Protein AF-A0A6G1RS51-F1 (afdb_monomer_lite)

Sequence (125 aa):
VELLFSQGLIKVLFATETFSMGVNTPARTVVFDSIHKHDGSSFRPLLPSEYVQMSGRAGRRGLDTTGTVIILCRGAEPPLDELHRVVMGTPPPLQSQFRLTYPMILNLLRAPGPRVEDVMRASFG

Structure (mmCIF, N/CA/C/O backbone):
data_AF-A0A6G1RS51-F1
#
_entry.id   AF-A0A6G1RS51-F1
#
loop_
_atom_site.group_PDB
_atom_site.id
_atom_site.type_symbol
_atom_site.label_atom_id
_atom_site.label_alt_id
_atom_site.label_comp_id
_atom_site.label_asym_id
_atom_site.label_entity_id
_atom_site.label_seq_id
_atom_site.pdbx_PDB_ins_code
_atom_site.Cartn_x
_atom_site.Cartn_y
_atom_site.Cartn_z
_atom_site.occupancy
_atom_site.B_iso_or_equiv
_atom_site.auth_seq_id
_atom_site.auth_comp_id
_atom_site.auth_asym_id
_atom_site.auth_atom_id
_atom_site.pdbx_PDB_model_num
ATOM 1 N N . VAL A 1 1 ? -13.173 14.733 0.373 1.00 85.00 1 VAL A N 1
ATOM 2 C CA . VAL A 1 1 ? -13.634 13.321 0.385 1.00 85.00 1 VAL A CA 1
ATOM 3 C C . VAL A 1 1 ? -13.100 12.574 1.601 1.00 85.00 1 VAL A C 1
ATOM 5 O O . VAL A 1 1 ? -13.901 12.032 2.347 1.00 85.00 1 VAL A O 1
ATOM 8 N N . GLU A 1 2 ? -11.790 12.609 1.858 1.00 84.56 2 GLU A N 1
ATOM 9 C CA . GLU A 1 2 ? -11.141 11.856 2.951 1.00 84.56 2 GLU A CA 1
ATOM 10 C C . GLU A 1 2 ? -11.738 12.126 4.340 1.00 84.56 2 GLU A C 1
ATOM 12 O O . GLU A 1 2 ? -12.042 11.187 5.067 1.00 84.56 2 GLU A O 1
ATOM 17 N N . LEU A 1 3 ? -11.994 13.399 4.670 1.00 87.19 3 LEU A N 1
ATOM 18 C CA . LEU A 1 3 ? -12.615 13.798 5.939 1.00 87.19 3 LEU A CA 1
ATOM 19 C C . LEU A 1 3 ? -14.022 13.204 6.126 1.00 87.19 3 LEU A C 1
ATOM 21 O O . LEU A 1 3 ? -14.375 12.750 7.206 1.00 87.19 3 LEU A O 1
ATOM 25 N N . LEU A 1 4 ? -14.831 13.177 5.067 1.00 90.06 4 LEU A N 1
ATOM 26 C CA . LEU A 1 4 ? -16.190 12.629 5.129 1.00 90.06 4 LEU A CA 1
ATOM 27 C C . LEU A 1 4 ? -16.168 11.099 5.259 1.00 90.06 4 LEU A C 1
ATOM 29 O O . LEU A 1 4 ? -17.045 10.511 5.892 1.00 90.06 4 LEU A O 1
ATOM 33 N N . PHE A 1 5 ? -15.157 10.449 4.676 1.00 89.56 5 PHE A N 1
ATOM 34 C CA . PHE A 1 5 ? -14.934 9.016 4.835 1.00 89.56 5 PHE A CA 1
ATOM 35 C C . PHE A 1 5 ? -14.457 8.672 6.251 1.00 89.56 5 PHE A C 1
ATOM 37 O O . PHE A 1 5 ? -15.005 7.757 6.863 1.00 89.56 5 PHE A O 1
ATOM 44 N N . SER A 1 6 ? -13.522 9.441 6.822 1.00 85.62 6 SER A N 1
ATOM 45 C CA . SER A 1 6 ? -13.054 9.231 8.201 1.00 85.62 6 SER A CA 1
ATOM 46 C C . SER A 1 6 ? -14.146 9.489 9.245 1.00 85.62 6 SER A C 1
ATOM 48 O O . SER A 1 6 ? -14.218 8.778 10.244 1.00 85.62 6 SER A O 1
ATOM 50 N N . GLN A 1 7 ? -15.049 10.438 8.983 1.00 89.31 7 GLN A N 1
ATOM 51 C CA . GLN A 1 7 ? -16.254 10.677 9.789 1.00 89.31 7 GLN A CA 1
ATOM 52 C C . GLN A 1 7 ? -17.336 9.596 9.605 1.00 89.31 7 GLN A C 1
ATOM 54 O O . GLN A 1 7 ? -18.365 9.625 10.278 1.00 89.31 7 GLN A O 1
ATOM 59 N N . GLY A 1 8 ? -17.138 8.641 8.692 1.00 88.38 8 GLY A N 1
ATOM 60 C CA . GLY A 1 8 ? -18.078 7.553 8.435 1.00 88.38 8 GLY A CA 1
ATOM 61 C C . GLY A 1 8 ? -19.355 7.975 7.704 1.00 88.38 8 GLY A C 1
ATOM 62 O O . GLY A 1 8 ? -20.309 7.191 7.677 1.00 88.38 8 GLY A O 1
ATOM 63 N N . LEU A 1 9 ? -19.393 9.173 7.113 1.00 92.00 9 LEU A N 1
ATOM 64 C CA . LEU A 1 9 ? -20.516 9.660 6.302 1.00 92.00 9 LEU A CA 1
ATOM 65 C C . LEU A 1 9 ? -20.537 8.992 4.920 1.00 92.00 9 LEU A C 1
ATOM 67 O O . LEU A 1 9 ? -21.602 8.752 4.359 1.00 92.00 9 LEU A O 1
ATOM 71 N N . ILE A 1 10 ? -19.362 8.629 4.401 1.00 93.56 10 ILE A N 1
ATOM 72 C CA . ILE A 1 10 ? -19.213 7.846 3.171 1.00 93.56 10 ILE A CA 1
ATOM 73 C C . ILE A 1 10 ? -19.051 6.370 3.544 1.00 93.56 10 ILE A C 1
ATOM 75 O O . ILE A 1 10 ? -18.144 6.011 4.292 1.00 93.56 10 ILE A O 1
ATOM 79 N N . LYS A 1 11 ? -19.926 5.507 3.017 1.00 92.69 11 LYS A N 1
ATOM 80 C CA . LYS A 1 11 ? -19.886 4.053 3.268 1.00 92.69 11 LYS A CA 1
ATOM 81 C C . LYS A 1 11 ? -19.128 3.268 2.201 1.00 92.69 11 LYS A C 1
ATOM 83 O O . LYS A 1 11 ? -18.594 2.208 2.504 1.00 92.69 11 LYS A O 1
ATOM 88 N N . VAL A 1 12 ? -19.078 3.790 0.977 1.00 94.50 12 VAL A N 1
ATOM 89 C CA . VAL A 1 12 ? -18.394 3.178 -0.167 1.00 94.50 12 VAL A CA 1
ATOM 90 C C . VAL A 1 12 ? -17.526 4.238 -0.825 1.00 94.50 12 VAL A C 1
ATOM 92 O O . VAL A 1 12 ? -18.011 5.318 -1.157 1.00 94.50 12 VAL A O 1
ATOM 95 N N . LEU A 1 13 ? -16.246 3.926 -0.994 1.00 93.88 13 LEU A N 1
ATOM 96 C CA . LEU A 1 13 ? -15.267 4.790 -1.636 1.00 93.88 13 LEU A CA 1
ATOM 97 C C . LEU A 1 13 ? -14.536 3.984 -2.708 1.00 93.88 13 LEU A C 1
ATOM 99 O O . LEU A 1 13 ? -13.945 2.951 -2.406 1.00 93.88 13 LEU A O 1
ATOM 103 N N . PHE A 1 14 ? -14.559 4.482 -3.941 1.00 94.19 14 PHE A N 1
ATOM 104 C CA . PHE A 1 14 ? -13.680 4.014 -5.007 1.00 94.19 14 PHE A CA 1
ATOM 105 C C . PHE A 1 14 ? -12.432 4.890 -5.003 1.00 94.19 14 PHE A C 1
ATOM 107 O O . PHE A 1 14 ? -12.538 6.117 -5.049 1.00 94.19 14 PHE A O 1
ATOM 114 N N . ALA A 1 15 ? -11.263 4.267 -4.906 1.00 91.88 15 ALA A N 1
ATOM 115 C CA . ALA A 1 15 ? -9.997 4.972 -4.784 1.00 91.88 15 ALA A CA 1
ATOM 116 C C . ALA A 1 15 ? -8.904 4.289 -5.606 1.00 91.88 15 ALA A C 1
ATOM 118 O O . ALA A 1 15 ? -8.935 3.081 -5.834 1.00 91.88 15 ALA A O 1
ATOM 119 N N . THR A 1 16 ? -7.930 5.086 -6.036 1.00 91.06 16 THR A N 1
ATOM 120 C CA . THR A 1 16 ? -6.687 4.614 -6.648 1.00 91.06 16 THR A CA 1
ATOM 121 C C . THR A 1 16 ? -5.661 4.251 -5.574 1.00 91.06 16 THR A C 1
ATOM 123 O O . THR A 1 16 ? -5.792 4.648 -4.416 1.00 91.06 16 THR A O 1
ATOM 126 N N . GLU A 1 17 ? -4.595 3.552 -5.968 1.00 88.69 17 GLU A N 1
ATOM 127 C CA . GLU A 1 17 ? -3.495 3.117 -5.087 1.00 88.69 17 GLU A CA 1
ATOM 128 C C . GLU A 1 17 ? -2.929 4.236 -4.196 1.00 88.69 17 GLU A C 1
ATOM 130 O O . GLU A 1 17 ? -2.623 4.026 -3.026 1.00 88.69 17 GLU A O 1
ATOM 135 N N . THR A 1 18 ? -2.846 5.465 -4.703 1.00 87.19 18 THR A N 1
ATOM 136 C CA . THR A 1 18 ? -2.332 6.619 -3.949 1.00 87.19 18 THR A CA 1
ATOM 137 C C . THR A 1 18 ? -3.091 6.898 -2.649 1.00 87.19 18 THR A C 1
ATOM 139 O O . THR A 1 18 ? -2.504 7.431 -1.709 1.00 87.19 18 THR A O 1
ATOM 142 N N . PHE A 1 19 ? -4.358 6.489 -2.535 1.00 87.31 19 PHE A N 1
ATOM 143 C CA . PHE A 1 19 ? -5.133 6.664 -1.306 1.00 87.31 19 PHE A CA 1
ATOM 144 C C . PHE A 1 19 ? -4.564 5.852 -0.134 1.00 87.31 19 PHE A C 1
ATOM 146 O O . PHE A 1 19 ? -4.608 6.299 1.013 1.00 87.31 19 PHE A O 1
ATOM 153 N N . SER A 1 20 ? -3.953 4.689 -0.398 1.00 81.81 20 SER A N 1
ATOM 154 C CA . SER A 1 20 ? -3.296 3.911 0.657 1.00 81.81 20 SER A CA 1
ATOM 155 C C . SER A 1 20 ? -1.952 4.497 1.099 1.00 81.81 20 SER A C 1
ATOM 157 O O . SER A 1 20 ? -1.444 4.099 2.150 1.00 81.81 20 SER A O 1
ATOM 159 N N . MET A 1 21 ? -1.393 5.455 0.349 1.00 80.69 21 MET A N 1
ATOM 160 C CA . MET A 1 21 ? -0.040 5.998 0.529 1.00 80.69 21 MET A CA 1
ATOM 161 C C . MET A 1 21 ? 0.069 7.261 1.403 1.00 80.69 21 MET A C 1
ATOM 163 O O . MET A 1 21 ? 1.157 7.820 1.488 1.00 80.69 21 MET A O 1
ATOM 167 N N . GLY A 1 22 ? -0.986 7.733 2.076 1.00 67.12 22 GLY A N 1
ATOM 168 C CA . GLY A 1 22 ? -0.866 9.023 2.782 1.00 67.12 22 GLY A CA 1
ATOM 169 C C . GLY A 1 22 ? -1.848 9.324 3.904 1.00 67.12 22 GLY A C 1
ATOM 170 O O . GLY A 1 22 ? -1.710 10.358 4.551 1.00 67.12 22 GLY A O 1
ATOM 171 N N . VAL A 1 23 ? -2.824 8.453 4.167 1.00 71.12 23 VAL A N 1
ATOM 172 C CA . VAL A 1 23 ? -3.946 8.809 5.044 1.00 71.12 23 VAL A CA 1
ATOM 173 C C . VAL A 1 23 ? -4.229 7.698 6.049 1.00 71.12 23 VAL A C 1
ATOM 175 O O . VAL A 1 23 ? -4.216 6.511 5.722 1.00 71.12 23 VAL A O 1
ATOM 178 N N . ASN A 1 24 ? -4.479 8.074 7.305 1.00 72.25 24 ASN A N 1
ATOM 179 C CA . ASN A 1 24 ? -4.926 7.152 8.348 1.00 72.25 24 ASN A CA 1
ATOM 180 C C . ASN A 1 24 ? -6.454 6.982 8.310 1.00 72.25 24 ASN A C 1
ATOM 182 O O . ASN A 1 24 ? -7.161 7.347 9.248 1.00 72.25 24 ASN A O 1
ATOM 186 N N . THR A 1 25 ? -6.967 6.469 7.196 1.00 81.50 25 THR A N 1
ATOM 187 C CA . THR A 1 25 ? -8.397 6.222 6.957 1.00 81.50 25 THR A CA 1
ATOM 188 C C . THR A 1 25 ? -8.668 4.719 6.875 1.00 81.50 25 THR A C 1
ATOM 190 O O . THR A 1 25 ? -8.809 4.177 5.778 1.00 81.50 25 THR A O 1
ATOM 193 N N . PRO A 1 26 ? -8.715 4.005 8.018 1.00 82.75 26 PRO A N 1
ATOM 194 C CA . PRO A 1 26 ? -8.998 2.577 8.015 1.00 82.75 26 PRO A CA 1
ATOM 195 C C . PRO A 1 26 ? -10.447 2.313 7.585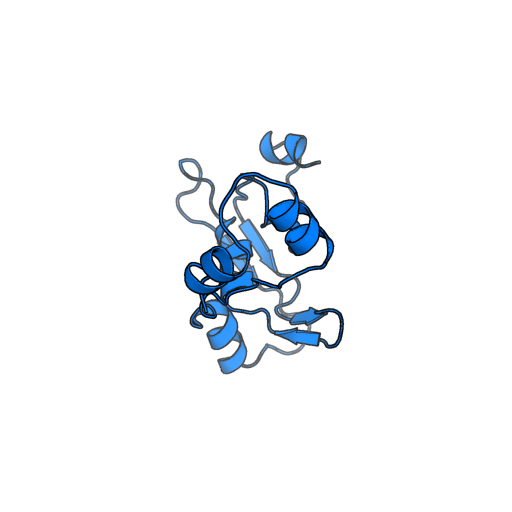 1.00 82.75 26 PRO A C 1
ATOM 197 O O . PRO A 1 26 ? -11.387 2.960 8.054 1.00 82.75 26 PRO A O 1
ATOM 200 N N . ALA A 1 27 ? -10.628 1.333 6.707 1.00 91.88 27 ALA A N 1
ATOM 201 C CA . ALA A 1 27 ? -11.923 0.845 6.254 1.00 91.88 27 ALA A CA 1
ATOM 202 C C . ALA A 1 27 ? -12.228 -0.496 6.932 1.00 91.88 27 ALA A C 1
ATOM 204 O O . ALA A 1 27 ? -11.320 -1.241 7.275 1.00 91.88 27 ALA A O 1
ATOM 205 N N . ARG A 1 28 ? -13.503 -0.859 7.105 1.00 93.44 28 ARG A N 1
ATOM 206 C CA . ARG A 1 28 ? -13.849 -2.209 7.596 1.00 93.44 28 ARG A CA 1
ATOM 207 C C . ARG A 1 28 ? -13.450 -3.292 6.586 1.00 93.44 28 ARG A C 1
ATOM 209 O O . ARG A 1 28 ? -12.966 -4.357 6.963 1.00 93.44 28 ARG A O 1
ATOM 216 N N . THR A 1 29 ? -13.647 -2.992 5.306 1.00 95.75 29 THR A N 1
ATOM 217 C CA . THR A 1 29 ? -13.420 -3.914 4.198 1.00 95.75 29 THR A CA 1
ATOM 218 C C . THR A 1 29 ? -12.695 -3.193 3.073 1.00 95.75 29 THR A C 1
ATOM 220 O O . THR A 1 29 ? -13.058 -2.066 2.737 1.00 95.75 29 THR A O 1
ATOM 223 N N . VAL A 1 30 ? -11.696 -3.848 2.487 1.00 96.12 30 VAL A N 1
ATOM 224 C CA . VAL A 1 30 ? -11.024 -3.408 1.258 1.00 96.12 30 VAL A CA 1
ATOM 225 C C . VAL A 1 30 ? -11.383 -4.382 0.145 1.00 96.12 30 VAL A C 1
ATOM 227 O O . VAL A 1 30 ? -11.350 -5.596 0.342 1.00 96.12 30 VAL A O 1
ATOM 230 N N . VAL A 1 31 ? -11.744 -3.849 -1.018 1.00 96.81 31 VAL A N 1
ATOM 231 C CA . VAL A 1 31 ? -12.109 -4.643 -2.193 1.00 96.81 31 VAL A CA 1
ATOM 232 C C . VAL A 1 31 ? -11.178 -4.273 -3.338 1.00 96.81 31 VAL A C 1
ATOM 234 O O . VAL A 1 31 ? -11.092 -3.105 -3.713 1.00 96.81 31 VAL A O 1
ATOM 237 N N . PHE A 1 32 ? -10.491 -5.268 -3.888 1.00 95.50 32 PHE A N 1
ATOM 238 C CA . PHE A 1 32 ? -9.662 -5.136 -5.077 1.00 95.50 32 PHE A CA 1
ATOM 239 C C . PHE A 1 32 ? -10.494 -5.470 -6.309 1.00 95.50 32 PHE A C 1
ATOM 241 O O . PHE A 1 32 ? -11.022 -6.574 -6.417 1.00 95.50 32 PHE A O 1
ATOM 248 N N . ASP A 1 33 ? -10.595 -4.524 -7.241 1.00 93.81 33 ASP A N 1
ATOM 249 C CA . ASP A 1 33 ? -11.243 -4.756 -8.538 1.00 93.81 33 ASP A CA 1
ATOM 250 C C . ASP A 1 33 ? -10.403 -5.659 -9.453 1.00 93.81 33 ASP A C 1
ATOM 252 O O . ASP A 1 33 ? -10.942 -6.429 -10.241 1.00 93.81 33 ASP A O 1
ATOM 256 N N . SER A 1 34 ? -9.078 -5.563 -9.326 1.00 92.06 34 SER A N 1
ATOM 257 C CA . SER A 1 34 ? -8.091 -6.334 -10.075 1.00 92.06 34 SER A CA 1
ATOM 258 C C . SER A 1 34 ? -6.802 -6.466 -9.262 1.00 92.06 34 SER A C 1
ATOM 260 O O . SER A 1 34 ? -6.466 -5.583 -8.470 1.00 92.06 34 SER A O 1
ATOM 262 N N . ILE A 1 35 ? -6.064 -7.556 -9.487 1.00 92.75 35 ILE A N 1
ATOM 263 C CA . ILE A 1 35 ? -4.698 -7.764 -8.972 1.00 92.75 35 ILE A CA 1
ATOM 264 C C . ILE A 1 35 ? -3.615 -7.299 -9.955 1.00 92.75 35 ILE A C 1
ATOM 266 O O . ILE A 1 35 ? -2.428 -7.452 -9.680 1.00 92.75 35 ILE A O 1
ATOM 270 N N . HIS A 1 36 ? -4.021 -6.725 -11.088 1.00 92.88 36 HIS A N 1
ATOM 271 C CA . HIS A 1 36 ? -3.143 -6.143 -12.094 1.00 92.88 36 HIS A CA 1
ATOM 272 C C . HIS A 1 36 ? -3.296 -4.628 -12.125 1.00 92.88 36 HIS A C 1
ATOM 274 O O . HIS A 1 36 ? -4.414 -4.108 -12.059 1.00 92.88 36 HIS A O 1
ATOM 280 N N . LYS A 1 37 ? -2.184 -3.919 -12.314 1.00 92.75 37 LYS A N 1
ATOM 281 C CA . LYS A 1 37 ? -2.185 -2.475 -12.558 1.00 92.75 37 LYS A CA 1
ATOM 282 C C . LYS A 1 37 ? -1.289 -2.106 -13.731 1.00 92.75 37 LYS A C 1
ATOM 284 O O . LYS A 1 37 ? -0.366 -2.840 -14.076 1.00 92.75 37 LYS A O 1
ATOM 289 N N . HIS A 1 38 ? -1.558 -0.942 -14.308 1.00 92.56 38 HIS A N 1
ATOM 290 C CA . HIS A 1 38 ? -0.685 -0.326 -15.294 1.00 92.56 38 HIS A CA 1
ATOM 291 C C . HIS A 1 38 ? 0.374 0.524 -14.584 1.00 92.56 38 HIS A C 1
ATOM 293 O O . HIS A 1 38 ? 0.028 1.458 -13.862 1.00 92.56 38 HIS A O 1
ATOM 299 N N . ASP A 1 39 ? 1.654 0.220 -14.786 1.00 89.69 39 ASP A N 1
ATOM 300 C CA . ASP A 1 39 ? 2.769 0.940 -14.147 1.00 89.69 39 ASP A CA 1
ATOM 301 C C . ASP A 1 39 ? 3.309 2.122 -14.972 1.00 89.69 39 ASP A C 1
ATOM 303 O O . ASP A 1 39 ? 4.326 2.722 -14.630 1.00 89.69 39 ASP A O 1
ATOM 307 N N . GLY A 1 40 ? 2.619 2.463 -16.061 1.00 91.31 40 GLY A N 1
ATOM 308 C CA . GLY A 1 40 ? 3.037 3.475 -17.030 1.00 91.31 40 GLY A CA 1
ATOM 309 C C . GLY A 1 40 ? 3.624 2.871 -18.304 1.00 91.31 40 GLY A C 1
ATOM 310 O O . GLY A 1 40 ? 3.595 3.542 -19.332 1.00 91.31 40 GLY A O 1
ATOM 311 N N . SER A 1 41 ? 4.080 1.614 -18.261 1.00 93.00 41 SER A N 1
ATOM 312 C CA . SER A 1 41 ? 4.626 0.905 -19.428 1.00 93.00 41 SER A CA 1
ATOM 313 C C . SER A 1 41 ? 3.838 -0.353 -19.783 1.00 93.00 41 SER A C 1
ATOM 315 O O . SER A 1 41 ? 3.646 -0.646 -20.961 1.00 93.00 41 SER A O 1
ATOM 317 N N . SER A 1 42 ? 3.400 -1.118 -18.783 1.00 93.50 42 SER A N 1
ATOM 318 C CA . SER A 1 42 ? 2.708 -2.387 -19.008 1.00 93.50 42 SER A CA 1
ATOM 319 C C . SER A 1 42 ? 1.688 -2.687 -17.916 1.00 93.50 42 SER A C 1
ATOM 321 O O . SER A 1 42 ? 1.734 -2.127 -16.819 1.00 93.50 42 SER A O 1
ATOM 323 N N . PHE A 1 43 ? 0.759 -3.592 -18.223 1.00 92.56 43 PHE A N 1
ATOM 324 C CA . PHE A 1 43 ? -0.060 -4.228 -17.199 1.00 92.56 43 PHE A CA 1
ATOM 325 C C . PHE A 1 43 ? 0.741 -5.342 -16.538 1.00 92.56 43 PHE A C 1
ATOM 327 O O . PHE A 1 43 ? 1.167 -6.287 -17.200 1.00 92.56 43 PHE A O 1
ATOM 334 N N . ARG A 1 44 ? 0.919 -5.229 -15.224 1.00 93.94 44 ARG A N 1
ATOM 335 C CA . ARG A 1 44 ? 1.630 -6.212 -14.407 1.00 93.94 44 ARG A CA 1
ATOM 336 C C . ARG A 1 44 ? 0.844 -6.543 -13.139 1.00 93.94 44 ARG A C 1
ATOM 338 O O . ARG A 1 44 ? 0.041 -5.711 -12.702 1.00 93.94 44 ARG A O 1
ATOM 345 N N . PRO A 1 45 ? 1.090 -7.705 -12.513 1.00 93.75 45 PRO A N 1
ATOM 346 C CA . PRO A 1 45 ? 0.573 -7.975 -11.181 1.00 93.75 45 PRO A CA 1
ATOM 347 C C . PRO A 1 45 ? 1.075 -6.935 -10.173 1.00 93.75 45 PRO A C 1
ATOM 349 O O . PRO A 1 45 ? 2.158 -6.347 -10.324 1.00 93.75 45 PRO A O 1
ATOM 352 N N . LEU A 1 46 ? 0.279 -6.712 -9.132 1.00 95.00 46 LEU A N 1
ATOM 353 C CA . LEU A 1 46 ? 0.673 -5.918 -7.973 1.00 95.00 46 LEU A CA 1
ATOM 354 C C . LEU A 1 46 ? 1.914 -6.523 -7.308 1.00 95.00 46 LEU A C 1
ATOM 356 O O . LEU A 1 46 ? 2.061 -7.739 -7.194 1.00 95.00 46 LEU A O 1
ATOM 360 N N . LEU A 1 4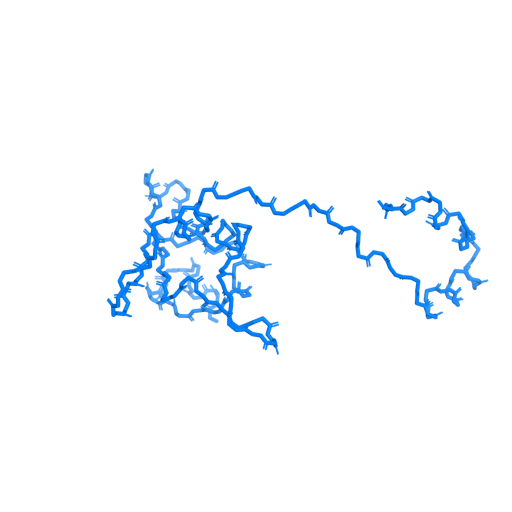7 ? 2.811 -5.663 -6.836 1.00 94.94 47 LEU A N 1
ATOM 361 C CA . LEU A 1 47 ? 3.896 -6.099 -5.968 1.00 94.94 47 LEU A CA 1
ATOM 362 C C . LEU A 1 47 ? 3.321 -6.479 -4.596 1.00 94.94 47 LEU A C 1
ATOM 364 O O . LEU A 1 47 ? 2.346 -5.862 -4.153 1.00 94.94 47 LEU A O 1
ATOM 368 N N . PRO A 1 48 ? 3.959 -7.407 -3.862 1.00 96.00 48 PRO A N 1
ATOM 369 C CA . PRO A 1 48 ? 3.498 -7.773 -2.525 1.00 96.00 48 PRO A CA 1
ATOM 370 C C . PRO A 1 48 ? 3.422 -6.572 -1.575 1.00 96.00 48 PRO A C 1
ATOM 372 O O . PRO A 1 48 ? 2.490 -6.450 -0.788 1.00 96.00 48 PRO A O 1
ATOM 375 N N . SER A 1 49 ? 4.357 -5.623 -1.694 1.00 94.25 49 SER A N 1
ATOM 376 C CA . SER A 1 49 ? 4.335 -4.369 -0.931 1.00 94.25 49 SER A CA 1
ATOM 377 C C . SER A 1 49 ? 3.116 -3.495 -1.239 1.00 94.25 49 SER A C 1
ATOM 379 O O . SER A 1 49 ? 2.535 -2.922 -0.321 1.00 94.25 49 SER A O 1
ATOM 381 N N . GLU A 1 50 ? 2.720 -3.401 -2.509 1.00 95.00 50 GLU A N 1
ATOM 382 C CA . GLU A 1 50 ? 1.558 -2.622 -2.961 1.00 95.00 50 GLU A CA 1
ATOM 383 C C . GLU A 1 50 ? 0.270 -3.258 -2.423 1.00 95.00 50 GLU A C 1
ATOM 385 O O . GLU A 1 50 ? -0.580 -2.575 -1.844 1.00 95.00 50 GLU A O 1
ATOM 390 N N . TYR A 1 51 ? 0.164 -4.587 -2.523 1.00 95.50 51 TYR A N 1
ATOM 391 C CA . TYR A 1 51 ? -0.953 -5.339 -1.960 1.00 95.50 51 TYR A CA 1
ATOM 392 C C . TYR A 1 51 ? -1.051 -5.178 -0.439 1.00 95.50 51 TYR A C 1
ATOM 394 O O . TYR A 1 51 ? -2.126 -4.860 0.069 1.00 95.50 51 TYR A O 1
ATOM 402 N N . VAL A 1 52 ? 0.049 -5.351 0.300 1.00 94.00 52 VAL A N 1
ATOM 403 C CA . VAL A 1 52 ? 0.071 -5.200 1.766 1.00 94.00 52 VAL A CA 1
ATOM 404 C C . VAL A 1 52 ? -0.300 -3.775 2.179 1.00 94.00 52 VAL A C 1
ATOM 406 O O . VAL A 1 52 ? -1.059 -3.587 3.129 1.00 94.00 52 VAL A O 1
ATOM 409 N N . GLN A 1 53 ? 0.169 -2.762 1.448 1.00 92.56 53 GLN A N 1
ATOM 410 C CA . GLN A 1 53 ? -0.144 -1.367 1.749 1.00 92.56 53 GLN A CA 1
ATOM 411 C C . GLN A 1 53 ? -1.637 -1.051 1.582 1.00 92.56 53 GLN A C 1
ATOM 413 O O . GLN A 1 53 ? -2.216 -0.355 2.420 1.00 92.56 53 GLN A O 1
ATOM 418 N N . MET A 1 54 ? -2.264 -1.563 0.521 1.00 94.62 54 MET A N 1
ATOM 419 C CA . MET A 1 54 ? -3.692 -1.365 0.265 1.00 94.62 54 MET A CA 1
ATOM 420 C C . MET A 1 54 ? -4.565 -2.224 1.190 1.00 94.62 54 MET A C 1
ATOM 422 O O . MET A 1 54 ? -5.473 -1.711 1.844 1.00 94.62 54 MET A O 1
ATOM 426 N N . SER A 1 55 ? -4.277 -3.524 1.285 1.00 94.81 55 SER A N 1
ATOM 427 C CA . SER A 1 55 ? -5.056 -4.482 2.083 1.00 94.81 55 SER A CA 1
ATOM 428 C C . SER A 1 55 ? -4.942 -4.223 3.587 1.00 94.81 55 SER A C 1
ATOM 430 O O . SER A 1 55 ? -5.925 -4.380 4.307 1.00 94.81 55 SER A O 1
ATOM 432 N N . GLY A 1 56 ? -3.800 -3.709 4.057 1.00 92.75 56 GLY A N 1
ATOM 433 C CA . GLY A 1 56 ? -3.577 -3.311 5.450 1.00 92.75 56 GLY A CA 1
ATOM 434 C C . GLY A 1 56 ? -4.447 -2.144 5.929 1.00 92.75 56 GLY A C 1
ATOM 435 O O . GLY A 1 56 ? -4.435 -1.814 7.113 1.00 92.75 56 GLY A O 1
ATOM 436 N N . ARG A 1 57 ? -5.224 -1.511 5.038 1.00 92.56 57 ARG A N 1
ATOM 437 C CA . ARG A 1 57 ? -6.259 -0.533 5.410 1.00 92.56 57 ARG A CA 1
ATOM 438 C C . ARG A 1 57 ? -7.576 -1.186 5.827 1.00 92.56 57 ARG A C 1
ATOM 440 O O . ARG A 1 57 ? -8.449 -0.471 6.318 1.00 92.56 57 ARG A O 1
ATOM 447 N N . ALA A 1 58 ? -7.730 -2.497 5.638 1.00 93.94 58 ALA A N 1
ATOM 448 C CA . ALA A 1 58 ? -8.878 -3.245 6.125 1.00 93.94 58 ALA A CA 1
ATOM 449 C C . ALA A 1 58 ? -8.772 -3.506 7.636 1.00 93.94 58 ALA A C 1
ATOM 451 O O . ALA A 1 58 ? -7.742 -3.944 8.141 1.00 93.94 58 ALA A O 1
ATOM 452 N N . GLY A 1 59 ? -9.883 -3.311 8.338 1.00 92.69 59 GLY A N 1
ATOM 453 C CA . GLY A 1 59 ? -9.995 -3.457 9.784 1.00 92.69 59 GLY A CA 1
ATOM 454 C C . GLY A 1 59 ? -9.727 -2.147 10.520 1.00 92.69 59 GLY A C 1
ATOM 455 O O . GLY A 1 59 ? -8.636 -1.576 10.471 1.00 92.69 59 GLY A O 1
ATOM 456 N N . ARG A 1 60 ? -10.728 -1.667 11.262 1.00 91.94 60 ARG A N 1
ATOM 457 C CA . ARG A 1 60 ? -10.585 -0.488 12.121 1.00 91.94 60 ARG A CA 1
ATOM 458 C C . ARG A 1 60 ? -10.231 -0.932 13.534 1.00 91.94 60 ARG A C 1
ATOM 460 O O . ARG A 1 60 ? -11.040 -1.555 14.223 1.00 91.94 60 ARG A O 1
ATOM 467 N N . ARG A 1 61 ? -9.020 -0.587 13.979 1.00 89.38 61 ARG A N 1
ATOM 468 C CA . ARG A 1 61 ? -8.521 -0.913 15.323 1.00 89.38 61 ARG A CA 1
ATOM 469 C C . ARG A 1 61 ? -9.501 -0.433 16.399 1.00 89.38 61 ARG A C 1
ATOM 471 O O . ARG A 1 61 ? -9.835 0.745 16.451 1.00 89.38 61 ARG A O 1
ATOM 478 N N . GLY A 1 62 ? -9.930 -1.350 17.264 1.00 90.81 62 GLY A N 1
ATOM 479 C CA . GLY A 1 62 ? -10.857 -1.068 18.366 1.00 90.81 62 GLY A CA 1
ATOM 480 C C . GLY A 1 62 ? -12.342 -1.045 17.985 1.00 90.81 62 GLY A C 1
ATOM 481 O O . GLY A 1 62 ? -13.172 -0.936 18.879 1.00 90.81 62 GLY A O 1
ATOM 482 N N . LEU A 1 63 ? -12.686 -1.175 16.698 1.00 90.25 63 LEU A N 1
ATOM 483 C CA . LEU A 1 63 ? -14.076 -1.252 16.229 1.00 90.25 63 LEU A CA 1
ATOM 484 C C . LEU A 1 63 ? -14.392 -2.599 15.576 1.00 90.25 63 LEU A C 1
ATOM 486 O O . LEU A 1 63 ? -15.459 -3.157 15.811 1.00 90.25 63 LEU A O 1
ATOM 490 N N . ASP A 1 64 ? -13.475 -3.112 14.756 1.00 93.38 64 ASP A N 1
ATOM 491 C CA . ASP A 1 64 ? -13.630 -4.386 14.062 1.00 93.38 64 ASP A CA 1
ATOM 492 C C . ASP A 1 64 ? -12.683 -5.430 14.680 1.00 93.38 64 ASP A C 1
ATOM 494 O O . ASP A 1 64 ? -11.525 -5.132 14.980 1.00 93.38 64 ASP A O 1
ATOM 498 N N . THR A 1 65 ? -13.160 -6.665 14.865 1.00 93.62 65 THR A N 1
ATOM 499 C CA . THR A 1 65 ? -12.339 -7.788 15.362 1.00 93.62 65 THR A CA 1
ATOM 500 C C . THR A 1 65 ? -11.362 -8.301 14.308 1.00 93.62 65 THR A C 1
ATOM 502 O O . THR A 1 65 ? -10.296 -8.810 14.640 1.00 93.62 65 THR A O 1
ATOM 505 N N . THR A 1 66 ? -11.735 -8.172 13.036 1.00 94.25 66 THR A N 1
ATOM 506 C CA . THR A 1 66 ? -10.968 -8.610 11.870 1.00 94.25 66 THR A CA 1
ATOM 507 C C . THR A 1 66 ? -11.165 -7.617 10.726 1.00 94.25 66 THR A C 1
ATOM 509 O O . THR A 1 66 ? -12.224 -6.996 10.604 1.00 94.25 66 THR A O 1
ATOM 512 N N . GLY A 1 67 ? -10.137 -7.449 9.895 1.00 94.75 67 GLY A N 1
ATOM 513 C CA . GLY A 1 67 ? -10.239 -6.736 8.623 1.00 94.75 67 GLY A CA 1
ATOM 514 C C . GLY A 1 67 ? -10.624 -7.700 7.508 1.00 94.75 67 GLY A C 1
ATOM 515 O O . GLY A 1 67 ? -10.087 -8.804 7.435 1.00 94.75 67 GLY A O 1
ATOM 516 N N . THR A 1 68 ? -11.553 -7.303 6.641 1.00 96.75 68 THR A N 1
ATOM 517 C CA . THR A 1 68 ? -11.959 -8.129 5.495 1.00 96.75 68 THR A CA 1
ATOM 518 C C . THR A 1 68 ? -11.326 -7.604 4.214 1.00 96.75 68 THR A C 1
ATOM 520 O O . THR A 1 68 ? -11.431 -6.418 3.908 1.00 96.75 68 THR A O 1
ATOM 523 N N . VAL A 1 69 ? -10.713 -8.490 3.437 1.00 96.75 69 VAL A N 1
ATOM 524 C CA . VAL A 1 69 ? -10.148 -8.168 2.125 1.00 96.75 69 VAL A CA 1
ATOM 525 C C . VAL A 1 69 ? -10.794 -9.077 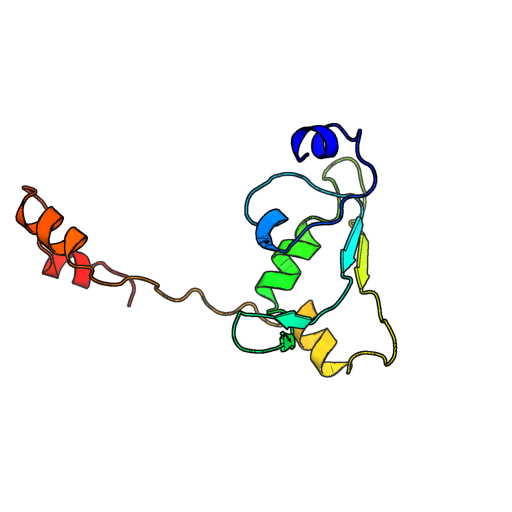1.090 1.00 96.75 69 VAL A C 1
ATOM 527 O O . VAL A 1 69 ? -10.873 -10.284 1.302 1.00 96.75 69 VAL A O 1
ATOM 530 N N . ILE A 1 70 ? -11.289 -8.499 -0.002 1.00 96.00 70 ILE A N 1
ATOM 531 C CA . ILE A 1 70 ? -11.959 -9.227 -1.085 1.00 96.00 70 ILE A CA 1
ATOM 532 C C . ILE A 1 70 ? -11.238 -8.913 -2.390 1.00 96.00 70 ILE A C 1
ATOM 534 O O . ILE A 1 70 ? -10.986 -7.749 -2.690 1.00 96.00 70 ILE A O 1
ATOM 538 N N . ILE A 1 71 ? -10.936 -9.940 -3.178 1.00 94.12 71 ILE A N 1
ATOM 539 C CA . ILE A 1 71 ? -10.412 -9.794 -4.537 1.00 94.12 71 ILE A CA 1
ATOM 540 C C . ILE A 1 71 ? -11.526 -10.195 -5.498 1.00 94.12 71 ILE A C 1
ATOM 542 O O . ILE A 1 71 ? -12.009 -11.326 -5.461 1.00 94.12 71 ILE A O 1
ATOM 546 N N . LEU A 1 72 ? -11.965 -9.254 -6.330 1.00 93.25 72 LEU A N 1
ATOM 547 C CA . LEU A 1 72 ? -12.970 -9.516 -7.349 1.00 93.25 72 LEU A CA 1
ATOM 548 C C . LEU A 1 72 ? -12.322 -10.254 -8.520 1.00 93.25 72 LEU A C 1
ATOM 550 O O . LEU A 1 72 ? -11.327 -9.806 -9.083 1.00 93.25 72 LEU A O 1
ATOM 554 N N . CYS A 1 73 ? -12.920 -11.375 -8.907 1.00 88.12 73 CYS A N 1
ATOM 555 C CA . CYS A 1 73 ? -12.529 -12.123 -10.094 1.00 88.12 73 CYS A CA 1
ATOM 556 C C . CYS A 1 73 ? -13.550 -11.835 -11.196 1.00 88.12 73 CYS A C 1
ATOM 558 O O . CYS A 1 73 ? -14.658 -12.372 -11.188 1.00 88.12 73 CYS A O 1
ATOM 560 N N . ARG A 1 74 ? -13.207 -10.936 -12.126 1.00 80.19 74 ARG A N 1
ATOM 561 C CA . ARG A 1 74 ? -14.013 -10.698 -13.330 1.00 80.19 74 ARG A CA 1
ATOM 562 C C . ARG A 1 74 ? -13.513 -11.605 -14.451 1.00 80.19 74 ARG A C 1
ATOM 564 O O . ARG A 1 74 ? -12.519 -11.295 -15.096 1.00 80.19 74 ARG A O 1
ATOM 571 N N . GLY A 1 75 ? -14.223 -12.703 -14.693 1.00 80.69 75 GLY A N 1
ATOM 572 C CA . GLY A 1 75 ? -13.893 -13.657 -15.753 1.00 80.69 75 GLY A CA 1
ATOM 573 C C . GLY A 1 75 ? -13.148 -14.879 -15.223 1.00 80.69 75 GLY A C 1
ATOM 574 O O . GLY A 1 75 ? -13.614 -15.506 -14.277 1.00 80.69 75 GLY A O 1
ATOM 575 N N . ALA A 1 76 ? -12.033 -15.236 -15.864 1.00 78.19 76 ALA A N 1
ATOM 576 C CA . ALA A 1 76 ? -11.229 -16.387 -15.467 1.00 78.19 76 ALA A CA 1
ATOM 577 C C . ALA A 1 76 ? -10.530 -16.137 -14.124 1.00 78.19 76 ALA A C 1
ATOM 579 O O . ALA A 1 76 ? -10.060 -15.031 -13.848 1.00 78.19 76 ALA A O 1
ATOM 580 N N . GLU A 1 77 ? -10.463 -17.176 -13.297 1.00 82.38 77 GLU A N 1
ATOM 581 C CA . GLU A 1 77 ? -9.770 -17.122 -12.015 1.00 82.38 77 GLU A CA 1
ATOM 582 C C . GLU A 1 77 ? -8.268 -16.874 -12.232 1.00 82.38 77 GLU A C 1
ATOM 584 O O . GLU A 1 77 ? -7.672 -17.479 -13.132 1.00 82.38 77 GLU A O 1
ATOM 589 N N . PRO A 1 78 ? -7.640 -15.983 -11.441 1.00 85.25 78 PRO A N 1
ATOM 590 C CA . PRO A 1 78 ? -6.207 -15.765 -11.538 1.00 85.25 78 PRO A CA 1
ATOM 591 C C . PRO A 1 78 ? -5.457 -17.058 -11.179 1.00 85.25 78 PRO A C 1
ATOM 593 O O . PRO A 1 78 ? -5.886 -17.780 -10.273 1.00 85.25 78 PRO A O 1
ATOM 596 N N . PRO A 1 79 ? -4.322 -17.353 -11.837 1.00 90.56 79 PRO A N 1
ATOM 597 C CA . PRO A 1 79 ? -3.506 -18.508 -11.488 1.00 90.56 79 PRO A CA 1
ATOM 598 C C . PRO A 1 79 ? -3.116 -18.472 -10.007 1.00 90.56 79 PRO A C 1
ATOM 600 O O . PRO A 1 79 ? -2.697 -17.431 -9.491 1.00 90.56 79 PRO A O 1
ATOM 603 N N . LEU A 1 80 ? -3.203 -19.619 -9.329 1.00 90.81 80 LEU A N 1
ATOM 604 C CA . LEU A 1 80 ? -2.926 -19.711 -7.892 1.00 90.81 80 LEU A CA 1
ATOM 605 C C . LEU A 1 80 ? -1.520 -19.205 -7.534 1.00 90.81 80 LEU A C 1
ATOM 607 O O . LEU A 1 80 ? -1.355 -18.516 -6.531 1.00 90.81 80 LEU A O 1
ATOM 611 N N . ASP A 1 81 ? -0.524 -19.493 -8.373 1.00 93.56 81 ASP A N 1
ATOM 612 C CA . ASP A 1 81 ? 0.865 -19.070 -8.160 1.00 93.56 81 ASP A CA 1
ATOM 613 C C . ASP A 1 81 ? 1.025 -17.548 -8.181 1.00 93.56 81 ASP A C 1
ATOM 615 O O . ASP A 1 81 ? 1.826 -16.980 -7.435 1.00 93.56 81 ASP A O 1
ATOM 619 N N . GLU A 1 82 ? 0.265 -16.875 -9.042 1.00 92.12 82 GLU A N 1
ATOM 620 C CA . GLU A 1 82 ? 0.277 -15.423 -9.143 1.00 92.12 82 GLU A CA 1
ATOM 621 C C . GLU A 1 82 ? -0.394 -14.803 -7.920 1.00 92.12 82 GLU A C 1
ATOM 623 O O . GLU A 1 82 ? 0.190 -13.936 -7.268 1.00 92.12 82 GLU A O 1
ATOM 628 N N . LEU A 1 83 ? -1.569 -15.314 -7.544 1.00 93.12 83 LEU A N 1
ATOM 629 C CA . LEU A 1 83 ? -2.279 -14.872 -6.348 1.00 93.12 83 LEU A CA 1
ATOM 630 C C . LEU A 1 83 ? -1.425 -15.075 -5.089 1.00 93.12 83 LEU A C 1
ATOM 632 O O . LEU A 1 83 ? -1.303 -14.168 -4.266 1.00 93.12 83 LEU A O 1
ATOM 636 N N . HIS A 1 84 ? -0.775 -16.234 -4.966 1.00 94.75 84 HIS A N 1
ATOM 637 C CA . HIS A 1 84 ? 0.134 -16.530 -3.865 1.00 94.75 84 HIS A CA 1
ATOM 638 C C . HIS A 1 84 ? 1.320 -15.561 -3.847 1.00 94.75 84 HIS A C 1
ATOM 640 O O . HIS A 1 84 ? 1.699 -15.067 -2.786 1.00 94.75 84 HIS A O 1
ATOM 646 N N . ARG A 1 85 ? 1.883 -15.229 -5.013 1.00 94.69 85 ARG A N 1
ATOM 647 C CA . ARG A 1 85 ? 2.964 -14.245 -5.114 1.00 94.69 85 ARG A CA 1
ATOM 648 C C . ARG A 1 85 ? 2.512 -12.858 -4.673 1.00 94.69 85 ARG A C 1
ATOM 650 O O . ARG A 1 85 ? 3.259 -12.209 -3.959 1.00 94.69 85 ARG A O 1
ATOM 657 N N . VAL A 1 86 ? 1.323 -12.406 -5.062 1.00 95.50 86 VAL A N 1
ATOM 658 C CA . VAL A 1 86 ? 0.811 -11.078 -4.680 1.00 95.50 86 VAL A CA 1
ATOM 659 C C . VAL A 1 86 ? 0.494 -11.012 -3.183 1.00 95.50 86 VAL A C 1
ATOM 661 O O . VAL A 1 86 ? 0.853 -10.041 -2.522 1.00 95.50 86 VAL A O 1
ATOM 664 N N . VAL A 1 87 ? -0.160 -12.043 -2.640 1.00 95.25 87 VAL A N 1
ATOM 665 C CA . VAL A 1 87 ? -0.687 -12.031 -1.264 1.00 95.25 87 VAL A CA 1
ATOM 666 C C . VAL A 1 87 ? 0.367 -12.427 -0.229 1.00 95.25 87 VAL A C 1
ATOM 668 O O . VAL A 1 87 ? 0.453 -11.802 0.825 1.00 95.25 87 VAL A O 1
ATOM 671 N N . MET A 1 88 ? 1.163 -13.457 -0.524 1.00 95.25 88 MET A N 1
ATOM 672 C CA . MET A 1 88 ? 2.130 -14.067 0.401 1.00 95.25 88 MET A CA 1
ATOM 673 C C . MET A 1 88 ? 3.588 -13.838 -0.017 1.00 95.25 88 MET A C 1
ATOM 675 O O . MET A 1 88 ? 4.507 -14.333 0.636 1.00 95.25 88 MET A O 1
ATOM 679 N N . GLY A 1 89 ? 3.826 -13.125 -1.119 1.00 93.81 89 GLY A N 1
ATOM 680 C CA . GLY A 1 89 ? 5.176 -12.848 -1.593 1.00 93.81 89 GLY A CA 1
ATOM 681 C C . GLY A 1 89 ? 5.959 -11.937 -0.655 1.00 93.81 89 GLY A C 1
ATOM 682 O O . GLY A 1 89 ? 5.411 -11.139 0.106 1.00 93.81 89 GLY A O 1
ATOM 683 N N . THR A 1 90 ? 7.282 -12.029 -0.737 1.00 93.81 90 THR A N 1
ATOM 684 C CA . THR A 1 90 ? 8.170 -11.147 0.017 1.00 93.81 90 THR A CA 1
ATOM 685 C C . THR A 1 90 ? 8.169 -9.747 -0.607 1.00 93.81 90 THR A C 1
ATOM 687 O O . THR A 1 90 ? 8.378 -9.627 -1.818 1.00 93.81 90 THR A O 1
ATOM 690 N N . PRO A 1 91 ? 7.960 -8.678 0.183 1.00 92.00 91 PRO A N 1
ATOM 691 C CA . PRO A 1 91 ? 8.120 -7.313 -0.301 1.00 92.00 91 PRO A CA 1
ATOM 692 C C . PRO A 1 91 ? 9.523 -7.088 -0.884 1.00 92.00 91 PRO A C 1
ATOM 694 O O . PRO A 1 91 ? 10.499 -7.603 -0.329 1.00 92.00 91 PRO A O 1
ATOM 697 N N . PRO A 1 92 ? 9.654 -6.319 -1.980 1.00 90.69 92 PRO A N 1
ATOM 698 C CA . PRO A 1 92 ? 10.960 -5.992 -2.532 1.00 90.69 92 PRO A CA 1
ATOM 699 C C . PRO A 1 92 ? 11.807 -5.229 -1.499 1.00 90.69 92 PRO A C 1
ATOM 701 O O . PRO A 1 92 ? 11.257 -4.450 -0.711 1.00 90.69 92 PRO A O 1
ATOM 704 N N . PRO A 1 93 ? 13.137 -5.428 -1.489 1.00 91.69 93 PRO A N 1
ATOM 705 C CA . PRO A 1 93 ? 14.015 -4.724 -0.568 1.00 91.69 93 PRO A CA 1
ATOM 706 C C . PRO A 1 93 ? 13.989 -3.219 -0.841 1.00 91.69 93 PRO A C 1
ATOM 708 O O . PRO A 1 93 ? 13.777 -2.773 -1.972 1.00 91.69 93 PRO A O 1
ATOM 711 N N . LEU A 1 94 ? 14.250 -2.430 0.202 1.00 90.81 94 LEU A N 1
ATOM 712 C CA . LEU A 1 94 ? 14.426 -0.993 0.058 1.00 90.81 94 LEU A CA 1
ATOM 713 C C . LEU A 1 94 ? 15.664 -0.726 -0.808 1.00 90.81 94 LEU A C 1
ATOM 715 O O . LEU A 1 94 ? 16.768 -1.143 -0.466 1.00 90.81 94 LEU A O 1
ATOM 719 N N . GLN A 1 95 ? 15.471 -0.024 -1.920 1.00 90.50 95 GLN A N 1
ATOM 720 C CA . GLN A 1 95 ? 16.555 0.387 -2.807 1.00 90.50 95 GLN A CA 1
ATOM 721 C C . GLN A 1 95 ? 16.828 1.877 -2.646 1.00 90.50 95 GLN A C 1
ATOM 723 O O . GLN A 1 95 ? 15.892 2.681 -2.584 1.00 90.50 95 GLN A O 1
ATOM 728 N N . SER A 1 96 ? 18.109 2.249 -2.632 1.00 92.44 96 SER A N 1
ATOM 729 C CA . SER A 1 96 ? 18.505 3.653 -2.669 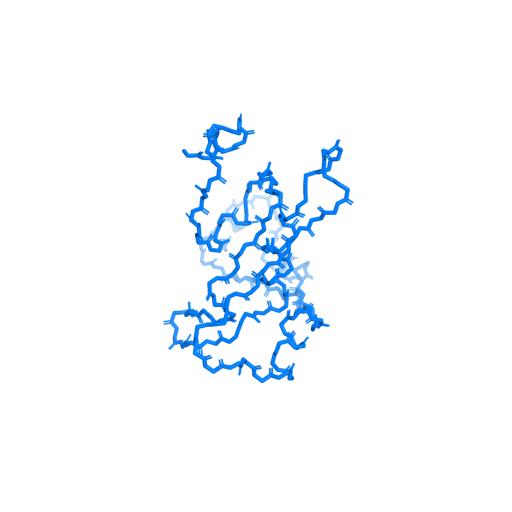1.00 92.44 96 SER A CA 1
ATOM 730 C C . SER A 1 96 ? 17.951 4.325 -3.919 1.00 92.44 96 SER A C 1
ATOM 732 O O . SER A 1 96 ? 18.141 3.852 -5.036 1.00 92.44 96 SER A O 1
ATOM 734 N N . GLN A 1 97 ? 17.276 5.454 -3.729 1.00 90.62 97 GLN A N 1
ATOM 735 C CA . GLN A 1 97 ? 16.890 6.350 -4.820 1.00 90.62 97 GLN A CA 1
ATOM 736 C C . GLN A 1 97 ? 17.791 7.589 -4.858 1.00 90.62 97 GLN A C 1
ATOM 738 O O . GLN A 1 97 ? 17.452 8.581 -5.507 1.00 90.62 97 GLN A O 1
ATOM 743 N N . PHE A 1 98 ? 18.928 7.559 -4.150 1.00 91.19 98 PHE A N 1
ATOM 744 C CA . PHE A 1 98 ? 19.859 8.676 -4.129 1.00 91.19 98 PHE A CA 1
ATOM 745 C C . PHE A 1 98 ? 20.408 8.929 -5.533 1.00 91.19 98 PHE A C 1
ATOM 747 O O . PHE A 1 98 ? 20.981 8.049 -6.173 1.00 91.19 98 PHE A O 1
ATOM 754 N N . ARG A 1 99 ? 20.234 10.159 -6.013 1.00 89.69 99 ARG A N 1
ATOM 755 C CA . ARG A 1 99 ? 20.765 10.618 -7.293 1.00 89.69 99 ARG A CA 1
ATOM 756 C C . ARG A 1 99 ? 21.380 11.987 -7.098 1.00 89.69 99 ARG A C 1
ATOM 758 O O . ARG A 1 99 ? 20.754 12.884 -6.535 1.00 89.69 99 ARG A O 1
ATOM 765 N N . LEU A 1 100 ? 22.591 12.157 -7.611 1.00 89.12 100 LEU A N 1
ATOM 766 C CA . LEU A 1 100 ? 23.205 13.471 -7.697 1.00 89.12 100 LEU A CA 1
ATOM 767 C C . LEU A 1 100 ? 22.482 14.290 -8.758 1.00 89.12 100 LEU A C 1
ATOM 769 O O . LEU A 1 100 ? 22.347 13.875 -9.907 1.00 89.12 100 LEU A O 1
ATOM 773 N N . THR A 1 101 ? 22.020 15.467 -8.356 1.00 92.62 101 THR A N 1
ATOM 774 C CA . THR A 1 101 ? 21.363 16.424 -9.242 1.00 92.62 101 THR A CA 1
ATOM 775 C C . THR A 1 101 ? 22.149 17.729 -9.249 1.00 92.62 101 THR A C 1
ATOM 777 O O . THR A 1 101 ? 22.754 18.105 -8.243 1.00 92.62 101 THR A O 1
ATOM 780 N N . TYR A 1 102 ? 22.142 18.451 -10.372 1.00 93.19 102 TYR A N 1
ATOM 781 C CA . TYR A 1 102 ? 22.859 19.727 -10.477 1.00 93.19 102 TYR A CA 1
ATOM 782 C C . TYR A 1 102 ? 22.477 20.740 -9.382 1.00 93.19 102 TYR A C 1
ATOM 784 O O . TYR A 1 102 ? 23.388 21.309 -8.779 1.00 93.19 102 TYR A O 1
ATOM 792 N N . PRO A 1 103 ? 21.187 20.941 -9.032 1.00 93.06 103 PRO A N 1
ATOM 793 C CA . PRO A 1 103 ? 20.820 21.855 -7.950 1.00 93.06 103 PRO A CA 1
ATOM 794 C C . PRO A 1 103 ? 21.399 21.443 -6.594 1.00 93.06 103 PRO A C 1
ATOM 796 O O . PRO A 1 103 ? 21.787 22.300 -5.805 1.00 93.06 103 PRO A O 1
ATOM 799 N N . MET A 1 104 ? 21.4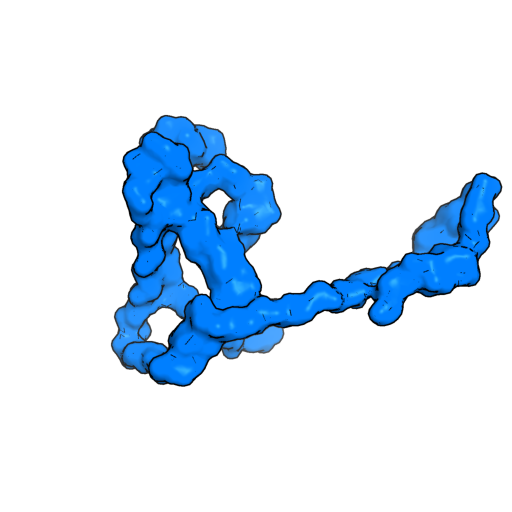90 20.138 -6.323 1.00 90.38 104 MET A N 1
ATOM 800 C CA . MET A 1 104 ? 22.100 19.627 -5.098 1.00 90.38 104 MET A CA 1
ATOM 801 C C . MET A 1 104 ? 23.591 19.967 -5.040 1.00 90.38 104 MET A C 1
ATOM 803 O O . MET A 1 104 ? 24.047 20.491 -4.028 1.00 90.38 104 MET A O 1
ATOM 807 N N . ILE A 1 105 ? 24.331 19.735 -6.128 1.00 90.38 105 ILE A N 1
ATOM 808 C CA . ILE A 1 105 ? 25.766 20.052 -6.209 1.00 90.38 105 ILE A CA 1
ATOM 809 C C . ILE A 1 105 ? 25.994 21.551 -5.986 1.00 90.38 105 ILE A C 1
ATOM 811 O O . ILE A 1 105 ? 26.817 21.934 -5.160 1.00 90.38 105 ILE A O 1
ATOM 815 N N . LEU A 1 106 ? 25.225 22.407 -6.666 1.00 91.44 106 LEU A N 1
ATOM 816 C CA . LEU A 1 106 ? 25.342 23.861 -6.523 1.00 91.44 106 LEU A CA 1
ATOM 817 C C . LEU A 1 106 ? 25.015 24.333 -5.099 1.00 91.44 106 LEU A C 1
ATOM 819 O O . LEU A 1 106 ? 25.697 25.209 -4.569 1.00 91.44 106 LEU A O 1
ATOM 823 N N . ASN A 1 107 ? 24.003 23.741 -4.458 1.00 90.12 107 ASN A N 1
ATOM 824 C CA . ASN A 1 107 ? 23.670 24.058 -3.070 1.00 90.12 107 ASN A CA 1
ATOM 825 C C . ASN A 1 107 ? 24.766 23.617 -2.093 1.00 90.12 107 ASN A C 1
ATOM 827 O O . ASN A 1 107 ? 25.074 24.370 -1.171 1.00 90.12 107 ASN A O 1
ATOM 831 N N . LEU A 1 108 ? 25.377 22.450 -2.309 1.00 89.50 108 LEU A N 1
ATOM 832 C CA . LEU A 1 108 ? 26.475 21.951 -1.476 1.00 89.50 108 LEU A CA 1
ATOM 833 C C . LEU A 1 108 ? 27.758 22.772 -1.648 1.00 89.50 108 LEU A C 1
ATOM 835 O O . LEU A 1 108 ? 28.446 23.019 -0.668 1.00 89.50 108 LEU A O 1
ATOM 839 N N . LEU A 1 109 ? 28.052 23.255 -2.860 1.00 88.50 109 LEU A N 1
ATOM 840 C CA . LEU A 1 109 ? 29.190 24.150 -3.107 1.00 88.50 109 LEU A CA 1
ATOM 841 C C . LEU A 1 109 ? 28.997 25.544 -2.494 1.00 88.50 109 LEU A C 1
ATOM 843 O O . LEU A 1 109 ? 29.971 26.206 -2.147 1.00 88.50 109 LEU A O 1
ATOM 847 N N . ARG A 1 110 ? 27.746 26.008 -2.387 1.00 89.06 110 ARG A N 1
ATOM 848 C CA . ARG A 1 110 ? 27.415 27.328 -1.831 1.00 89.06 110 ARG A CA 1
ATOM 849 C C . ARG A 1 110 ? 27.343 27.333 -0.301 1.00 89.06 110 ARG A C 1
ATOM 851 O O . ARG A 1 110 ? 27.586 28.374 0.305 1.00 89.06 110 ARG A O 1
ATOM 858 N N . ALA A 1 111 ? 26.951 26.224 0.322 1.00 84.31 111 ALA A N 1
ATOM 859 C CA . ALA A 1 111 ? 26.792 26.144 1.770 1.00 84.31 111 ALA A CA 1
ATOM 860 C C . ALA A 1 111 ? 28.143 25.894 2.475 1.00 84.31 111 ALA A C 1
ATOM 862 O O . ALA A 1 111 ? 28.908 25.044 2.024 1.00 84.31 111 ALA A O 1
ATOM 863 N N . PRO A 1 112 ? 28.435 26.556 3.613 1.00 72.69 112 PRO A N 1
ATOM 864 C CA . PRO A 1 112 ? 29.536 26.162 4.489 1.00 72.69 112 PRO A CA 1
ATOM 865 C C . PRO A 1 112 ? 29.141 24.860 5.204 1.00 72.69 112 PRO A C 1
ATOM 867 O O . PRO A 1 112 ? 28.579 24.875 6.297 1.00 72.69 112 PRO A O 1
ATOM 870 N N . GLY A 1 113 ? 29.333 23.728 4.531 1.00 77.12 113 GLY A N 1
ATOM 871 C CA . GLY A 1 113 ? 28.823 22.426 4.952 1.00 77.12 113 GLY A CA 1
ATOM 872 C C . GLY A 1 113 ? 29.610 21.251 4.359 1.00 77.12 113 GLY A C 1
ATOM 873 O O . GLY A 1 113 ? 30.723 21.449 3.868 1.00 77.12 113 GLY A O 1
ATOM 874 N N . PRO A 1 114 ? 29.066 20.020 4.436 1.00 79.69 114 PRO A N 1
ATOM 875 C CA . PRO A 1 114 ? 29.741 18.827 3.932 1.00 79.69 114 PRO A CA 1
ATOM 876 C C . PRO A 1 114 ? 29.949 18.922 2.421 1.00 79.69 114 PRO A C 1
ATOM 878 O O . PRO A 1 114 ? 29.063 19.370 1.687 1.00 79.69 114 PRO A O 1
ATOM 881 N N . ARG A 1 115 ? 31.118 18.476 1.952 1.00 85.00 115 ARG A N 1
ATOM 882 C CA . ARG A 1 115 ? 31.410 18.458 0.518 1.00 85.00 115 ARG A CA 1
ATOM 883 C C . ARG A 1 115 ? 30.606 17.354 -0.157 1.00 85.00 115 ARG A C 1
ATOM 885 O O . ARG A 1 115 ? 30.113 16.427 0.490 1.00 85.00 115 ARG A O 1
ATOM 892 N N . VAL A 1 116 ? 30.495 17.435 -1.478 1.00 85.31 116 VAL A N 1
ATOM 893 C CA . VAL A 1 116 ? 29.743 16.460 -2.278 1.00 85.31 116 VAL A CA 1
ATOM 894 C C . VAL A 1 116 ? 30.257 15.039 -2.031 1.00 85.31 116 VAL A C 1
ATOM 896 O O . VAL A 1 116 ? 29.460 14.119 -1.870 1.00 85.31 116 VAL A O 1
ATOM 899 N N . GLU A 1 117 ? 31.572 14.869 -1.911 1.00 85.94 117 GLU A N 1
ATOM 900 C CA . GLU A 1 117 ? 32.227 13.585 -1.658 1.00 85.94 117 GLU A CA 1
ATOM 901 C C . GLU A 1 117 ? 31.845 12.997 -0.295 1.00 85.94 117 GLU A C 1
ATOM 903 O O . GLU A 1 117 ? 31.679 11.782 -0.166 1.00 85.94 117 GLU A O 1
ATOM 908 N N . ASP A 1 118 ? 31.680 13.855 0.713 1.00 86.69 118 ASP A N 1
ATOM 909 C CA . ASP A 1 118 ? 31.309 13.443 2.066 1.00 86.69 118 ASP A CA 1
ATOM 910 C C . ASP A 1 118 ? 29.851 12.950 2.081 1.00 86.69 118 ASP A C 1
ATOM 912 O O . ASP A 1 118 ? 29.547 11.919 2.684 1.00 86.69 118 ASP A O 1
ATOM 916 N N . VAL A 1 119 ? 28.965 13.618 1.331 1.00 87.00 119 VAL A N 1
ATOM 917 C CA . VAL A 1 119 ? 27.572 13.181 1.140 1.00 87.00 119 VAL A CA 1
ATOM 918 C C . VAL A 1 119 ? 27.511 11.869 0.361 1.00 87.00 119 VAL A C 1
ATOM 920 O O . VAL A 1 119 ? 26.807 10.956 0.776 1.00 87.00 119 VAL A O 1
ATOM 923 N N . MET A 1 120 ? 28.282 11.726 -0.720 1.00 86.31 120 MET A N 1
ATOM 924 C CA . MET A 1 12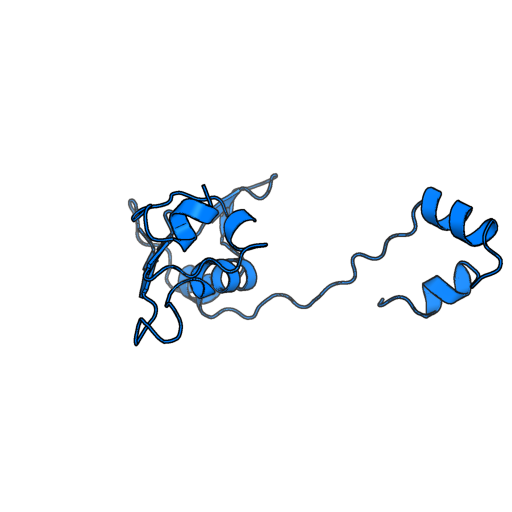0 ? 28.324 10.482 -1.497 1.00 86.31 120 MET A CA 1
ATOM 925 C C . MET A 1 120 ? 28.788 9.286 -0.663 1.00 86.31 120 MET A C 1
ATOM 927 O O . MET A 1 120 ? 28.244 8.198 -0.818 1.00 86.31 120 MET A O 1
ATOM 931 N N . ARG A 1 121 ? 29.773 9.479 0.224 1.00 86.19 121 ARG A N 1
ATOM 932 C CA . ARG A 1 121 ? 30.286 8.409 1.092 1.00 86.19 121 ARG A CA 1
ATOM 933 C C . ARG A 1 121 ? 29.287 7.998 2.175 1.00 86.19 121 ARG A C 1
ATOM 935 O O . ARG A 1 121 ? 29.286 6.843 2.584 1.00 86.19 121 ARG A O 1
ATOM 942 N N . ALA A 1 122 ? 28.480 8.941 2.654 1.00 86.31 122 ALA A N 1
ATOM 943 C CA . ALA A 1 122 ? 27.451 8.689 3.658 1.00 86.31 122 ALA A CA 1
ATOM 944 C C . ALA A 1 122 ? 26.120 8.197 3.056 1.00 86.31 122 ALA A C 1
ATOM 946 O O . ALA A 1 122 ? 25.261 7.712 3.793 1.00 86.31 122 ALA A O 1
ATOM 947 N N . SER A 1 123 ? 25.932 8.330 1.739 1.00 86.38 123 SER A N 1
ATOM 948 C CA . SER A 1 123 ? 24.742 7.845 1.042 1.00 86.38 123 SER A CA 1
ATOM 949 C C . SER A 1 123 ? 24.667 6.318 1.042 1.00 86.38 123 SER A C 1
ATOM 951 O O . SER A 1 123 ? 25.669 5.624 0.892 1.00 86.38 123 SER A O 1
ATOM 953 N N . PHE A 1 124 ? 23.445 5.796 1.169 1.00 82.12 124 PHE A N 1
ATOM 954 C CA . PHE A 1 124 ? 23.170 4.367 1.033 1.00 82.12 124 PHE A CA 1
ATOM 955 C C . PHE A 1 124 ? 23.391 3.951 -0.429 1.00 82.12 124 PHE A C 1
ATOM 957 O O . PHE A 1 124 ? 22.723 4.486 -1.322 1.00 82.12 124 PHE A O 1
ATOM 964 N N . GLY A 1 125 ? 24.367 3.069 -0.654 1.00 67.75 125 GLY A N 1
ATOM 965 C CA . GLY A 1 125 ? 24.717 2.491 -1.955 1.00 67.75 125 GLY A CA 1
ATOM 966 C C . GLY A 1 125 ? 23.987 1.191 -2.243 1.00 67.75 125 GLY A C 1
ATOM 967 O O . GLY A 1 125 ? 23.584 0.516 -1.270 1.00 67.75 125 GLY A O 1
#

InterPro domains:
  IPR001650 Helicase, C-terminal domain-like [PF00271] (5-62)
  IPR001650 Helicase, C-terminal domain-like [PS51194] (1-109)
  IPR027417 P-loop containing nucleoside triphosphate hydrolase [G3DSA:3.40.50.300] (1-95)
  IPR027417 P-loop containing nucleoside triphosphate hydrolase [SSF52540] (1-77)
  IPR050699 ATP-dependent RNA helicase SUPV3-like [PTHR12131] (1-124)

Secondary structure (DSSP, 8-state):
-HHHHHTT--S-----GGGGGT----BSEEEES-SEEE-SS-EEEPPHHHHHHHHTTBS-TTT-SS-EEEE---SSPPPHHHHHHHHHSPPPPP-------HHHHHHHHHSSS--HHHHHHHS--

Radius of gyration: 20.43 Å; chains: 1; bounding box: 53×47×38 Å

Organism: NCBI:txid2861861

pLDDT: mean 89.81, std 5.9, range [67.12, 96.81]

Foldseek 3Di:
DQVCQQVVVDQDDDDDLVVLVDDLRAHQEAEAAAQWDDPPPDIDGDALVSLCSRQVSFDDPPPDPDGYYYYDDDPDDDPPVSVCCNPVNDGDDDDFPDDDDPVVQVVQVPDPDDHPVRVVVVGDD